Protein AF-A0A6B3H9V0-F1 (afdb_monomer_lite)

Radius of gyration: 15.23 Å; chains: 1; bounding box: 38×29×36 Å

Sequence (88 aa):
VDAPSGTATRTAQLIAAARAKAGSVPQPDATTTALDGARGADVDGVPVHAIRLRGLLAHQEVLLGGEGETLTIRHDSLHHSSFMPGIL

Structure (mmCIF, N/CA/C/O backbone):
data_AF-A0A6B3H9V0-F1
#
_entry.id   AF-A0A6B3H9V0-F1
#
loop_
_atom_site.group_PDB
_atom_site.id
_atom_site.type_symbol
_atom_site.label_atom_id
_atom_site.label_alt_id
_atom_site.label_comp_id
_atom_site.label_asym_id
_atom_site.label_entity_id
_atom_site.label_seq_id
_atom_site.pdbx_PDB_ins_code
_atom_site.Cartn_x
_atom_site.Cartn_y
_atom_site.Cartn_z
_atom_site.occupancy
_atom_site.B_iso_or_equiv
_atom_site.auth_seq_id
_atom_site.auth_c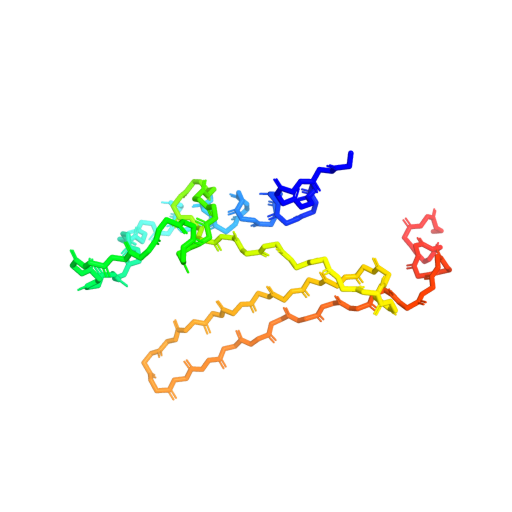omp_id
_atom_site.auth_asym_id
_atom_site.auth_atom_id
_atom_site.pdbx_PDB_model_num
ATOM 1 N N . VAL A 1 1 ? -3.662 -2.107 -19.721 1.00 62.19 1 VAL A N 1
ATOM 2 C CA . VAL A 1 1 ? -2.804 -1.487 -18.685 1.00 62.19 1 VAL A CA 1
ATOM 3 C C . VAL A 1 1 ? -3.694 -1.326 -17.480 1.00 62.19 1 VAL A C 1
ATOM 5 O O . VAL A 1 1 ? -4.719 -0.669 -17.614 1.00 62.19 1 VAL A O 1
ATOM 8 N N . ASP A 1 2 ? -3.355 -1.967 -16.370 1.00 86.31 2 ASP A N 1
ATOM 9 C CA . ASP A 1 2 ? -4.313 -2.191 -15.281 1.00 86.31 2 ASP A CA 1
ATOM 10 C C . ASP A 1 2 ? -4.098 -1.174 -14.164 1.00 86.31 2 ASP A C 1
ATOM 12 O O . ASP A 1 2 ? -3.000 -0.629 -14.033 1.00 86.31 2 ASP A O 1
ATOM 16 N N . ALA A 1 3 ? -5.129 -0.890 -13.374 1.00 92.38 3 ALA A N 1
ATOM 17 C CA . ALA A 1 3 ? -5.045 -0.088 -12.160 1.00 92.38 3 ALA A CA 1
ATOM 18 C C . ALA A 1 3 ? -6.051 -0.636 -11.129 1.00 92.38 3 ALA A C 1
ATOM 20 O O . ALA A 1 3 ? -7.220 -0.780 -11.484 1.00 92.38 3 ALA A O 1
ATOM 21 N N . PRO A 1 4 ? -5.634 -0.911 -9.877 1.00 96.19 4 PRO A N 1
ATOM 22 C CA . PRO A 1 4 ? -4.254 -0.899 -9.372 1.00 96.19 4 PRO A CA 1
ATOM 23 C C . PRO A 1 4 ? -3.359 -1.969 -10.033 1.00 96.19 4 PRO A C 1
ATOM 25 O O . PRO A 1 4 ? -3.813 -2.748 -10.864 1.00 96.19 4 PRO A O 1
ATOM 28 N N . SER A 1 5 ? -2.051 -1.959 -9.745 1.00 97.25 5 SER A N 1
ATOM 29 C CA . SER A 1 5 ? -1.149 -3.005 -10.254 1.00 97.25 5 SER A CA 1
ATOM 30 C C . SER A 1 5 ? -1.433 -4.347 -9.571 1.00 97.25 5 SER A C 1
ATOM 32 O O . SER A 1 5 ? -1.883 -4.374 -8.427 1.00 97.25 5 SER A O 1
ATOM 34 N N . GLY A 1 6 ? -1.092 -5.464 -10.225 1.00 97.50 6 GLY A N 1
ATOM 35 C CA . GLY A 1 6 ? -1.238 -6.794 -9.620 1.00 97.50 6 GLY A CA 1
ATOM 36 C C . GLY A 1 6 ? -0.491 -6.940 -8.286 1.00 97.50 6 GLY A C 1
ATOM 37 O O . GLY A 1 6 ? -1.021 -7.535 -7.350 1.00 97.50 6 GLY A O 1
ATOM 38 N N . THR A 1 7 ? 0.696 -6.330 -8.157 1.00 97.19 7 THR A N 1
ATOM 39 C CA . THR A 1 7 ? 1.439 -6.276 -6.887 1.00 97.19 7 THR A CA 1
ATOM 40 C C . THR A 1 7 ? 0.650 -5.541 -5.806 1.00 97.19 7 THR A C 1
ATOM 42 O O . THR A 1 7 ? 0.525 -6.065 -4.704 1.00 97.19 7 THR A O 1
ATOM 45 N N . ALA A 1 8 ? 0.055 -4.386 -6.123 1.00 98.31 8 ALA A N 1
ATOM 46 C CA . ALA A 1 8 ? -0.718 -3.608 -5.157 1.00 98.31 8 ALA A CA 1
ATOM 47 C C . ALA A 1 8 ? -1.983 -4.355 -4.709 1.00 98.31 8 ALA A C 1
ATOM 49 O O . ALA A 1 8 ? -2.240 -4.443 -3.509 1.00 98.31 8 ALA A O 1
ATOM 50 N N . THR A 1 9 ? -2.717 -4.973 -5.643 1.00 98.38 9 THR A N 1
ATOM 51 C CA . THR A 1 9 ? -3.858 -5.845 -5.318 1.00 98.38 9 THR A CA 1
ATOM 52 C C . THR A 1 9 ? -3.429 -6.992 -4.408 1.00 98.38 9 THR A C 1
ATOM 54 O O . THR A 1 9 ? -4.057 -7.236 -3.379 1.00 98.38 9 THR A O 1
ATOM 57 N N . ARG A 1 10 ? -2.323 -7.673 -4.734 1.00 98.44 10 ARG A N 1
ATOM 58 C CA . ARG A 1 10 ? -1.820 -8.788 -3.926 1.00 98.44 10 ARG A CA 1
ATOM 59 C C . ARG A 1 10 ? -1.384 -8.341 -2.531 1.00 98.44 10 ARG A C 1
ATOM 61 O O . ARG A 1 10 ? -1.655 -9.043 -1.561 1.00 98.44 10 ARG A O 1
ATOM 68 N N . THR A 1 11 ? -0.721 -7.193 -2.414 1.00 98.69 11 THR A N 1
ATOM 69 C CA . THR A 1 11 ? -0.330 -6.618 -1.122 1.00 98.69 11 THR A CA 1
ATOM 70 C C . THR A 1 11 ? -1.553 -6.295 -0.267 1.00 98.69 11 THR A C 1
ATOM 72 O O . THR A 1 11 ? -1.587 -6.703 0.892 1.00 98.69 11 THR A O 1
ATOM 75 N N . ALA A 1 12 ? -2.573 -5.644 -0.832 1.00 98.56 12 ALA A N 1
ATOM 76 C CA . ALA A 1 12 ? -3.814 -5.334 -0.124 1.00 98.56 12 ALA A CA 1
ATOM 77 C C . ALA A 1 12 ? -4.521 -6.601 0.389 1.00 98.56 12 ALA A C 1
ATOM 79 O O . ALA A 1 12 ? -4.856 -6.676 1.568 1.00 98.56 12 ALA A O 1
ATOM 80 N N . GLN A 1 13 ? -4.623 -7.645 -0.439 1.00 98.62 13 GLN A N 1
ATOM 81 C CA . GLN A 1 13 ? -5.190 -8.942 -0.043 1.00 98.62 13 GLN A CA 1
ATOM 82 C C . GLN A 1 13 ? -4.428 -9.605 1.114 1.00 98.62 13 GLN A C 1
ATOM 84 O O . GLN A 1 13 ? -5.032 -10.169 2.026 1.00 98.62 13 GLN A O 1
ATOM 89 N N . LEU A 1 14 ? -3.089 -9.552 1.102 1.00 98.69 14 LEU A N 1
ATOM 90 C CA . LEU A 1 14 ? -2.271 -10.093 2.194 1.00 98.69 14 LEU A CA 1
ATOM 91 C C . LEU A 1 14 ? -2.468 -9.303 3.495 1.00 98.69 14 LEU A C 1
ATOM 93 O O . LEU A 1 14 ? -2.553 -9.908 4.565 1.00 98.69 14 LEU A O 1
ATOM 97 N N . ILE A 1 15 ? -2.586 -7.975 3.406 1.00 98.44 15 ILE A N 1
ATOM 98 C CA . ILE A 1 15 ? -2.908 -7.111 4.550 1.00 98.44 15 ILE A CA 1
ATOM 99 C C . ILE A 1 15 ? -4.300 -7.453 5.095 1.00 98.44 15 ILE A C 1
ATOM 101 O O . ILE A 1 15 ? -4.440 -7.672 6.298 1.00 98.44 15 ILE A O 1
ATOM 105 N N . ALA A 1 16 ? -5.310 -7.556 4.230 1.00 98.38 16 ALA A N 1
ATOM 106 C CA . ALA A 1 16 ? -6.676 -7.910 4.610 1.00 98.38 16 ALA A CA 1
ATOM 107 C C . ALA A 1 16 ? -6.734 -9.275 5.314 1.00 98.38 16 ALA A C 1
ATOM 109 O O . ALA A 1 16 ? -7.297 -9.392 6.404 1.00 98.38 16 ALA A O 1
ATOM 110 N N . ALA A 1 17 ? -6.065 -10.292 4.761 1.00 98.50 17 ALA A N 1
ATOM 111 C CA . ALA A 1 17 ? -5.984 -11.619 5.367 1.00 98.50 17 ALA A CA 1
ATOM 112 C C . ALA A 1 17 ? -5.306 -11.595 6.749 1.00 98.50 17 ALA A C 1
ATOM 114 O O . ALA A 1 17 ? -5.774 -12.252 7.683 1.00 98.50 17 ALA A O 1
ATOM 115 N N . ALA A 1 18 ? -4.228 -10.822 6.909 1.00 98.38 18 ALA A N 1
ATOM 116 C CA . ALA A 1 18 ? -3.554 -10.662 8.196 1.00 98.38 18 ALA A CA 1
ATOM 117 C C . ALA A 1 18 ? -4.452 -9.966 9.234 1.00 98.38 18 ALA A C 1
ATOM 119 O O . ALA A 1 18 ? -4.547 -10.438 10.368 1.00 98.38 18 ALA A O 1
ATOM 120 N N . ARG A 1 19 ? -5.163 -8.898 8.842 1.00 97.75 19 ARG A N 1
ATOM 121 C CA . ARG A 1 19 ? -6.142 -8.198 9.695 1.00 97.75 19 ARG A CA 1
ATOM 122 C C . ARG A 1 19 ? -7.279 -9.119 10.128 1.00 97.75 19 ARG A C 1
ATOM 124 O O . ARG A 1 19 ? -7.608 -9.155 11.312 1.00 97.75 19 ARG A O 1
ATOM 131 N N . ALA A 1 20 ? -7.836 -9.892 9.195 1.00 97.69 20 ALA A N 1
ATOM 132 C CA . ALA A 1 20 ? -8.895 -10.857 9.479 1.00 97.69 20 ALA A CA 1
ATOM 133 C C . ALA A 1 20 ? -8.424 -11.925 10.476 1.00 97.69 20 ALA A C 1
ATOM 135 O O . ALA A 1 20 ? -9.101 -12.192 11.466 1.00 97.69 20 ALA A O 1
ATOM 136 N N . LYS A 1 21 ? -7.220 -12.479 10.275 1.00 98.38 21 LYS A N 1
ATOM 137 C CA . LYS A 1 21 ? -6.610 -13.443 11.206 1.00 98.38 21 LYS A CA 1
ATOM 138 C C . LYS A 1 21 ? -6.381 -12.849 12.599 1.00 98.38 21 LYS A C 1
ATOM 140 O O . LYS A 1 21 ? -6.521 -13.559 13.589 1.00 98.38 21 LYS A O 1
ATOM 145 N N . ALA A 1 22 ? -6.028 -11.569 12.676 1.00 97.81 22 ALA A N 1
ATOM 146 C CA . ALA A 1 22 ? -5.838 -10.850 13.933 1.00 97.81 22 ALA A CA 1
ATOM 147 C C . ALA A 1 22 ? -7.157 -10.399 14.592 1.00 97.81 22 ALA A C 1
ATOM 149 O O . ALA A 1 22 ? -7.112 -9.781 15.653 1.00 97.81 22 ALA A O 1
ATOM 150 N N . GLY A 1 23 ? -8.319 -10.654 13.975 1.00 97.44 23 GLY A N 1
ATOM 151 C CA . GLY A 1 23 ? -9.612 -10.177 14.475 1.00 97.44 23 GLY A CA 1
ATOM 152 C C . GLY A 1 23 ? -9.717 -8.651 14.511 1.00 97.44 23 GLY A C 1
ATOM 153 O O . GLY A 1 23 ? -10.438 -8.099 15.339 1.00 97.44 23 GLY A O 1
ATOM 154 N N . SER A 1 24 ? -8.963 -7.953 13.657 1.00 96.31 24 SER A N 1
ATOM 155 C CA . SER A 1 24 ? -8.976 -6.493 13.617 1.00 96.31 24 SER A CA 1
ATOM 156 C C . SER A 1 24 ? -10.325 -5.973 13.126 1.00 96.31 24 SER A C 1
ATOM 158 O O . SER A 1 24 ? -10.864 -6.458 12.133 1.00 96.31 24 SER A O 1
ATOM 160 N N . VAL A 1 25 ? -10.833 -4.931 13.782 1.00 94.75 25 VAL A N 1
ATOM 161 C CA . VAL A 1 25 ? -12.010 -4.189 13.310 1.00 94.75 25 VAL A CA 1
ATOM 162 C C . VAL A 1 25 ? -11.716 -3.484 11.974 1.00 94.75 25 VAL A C 1
ATOM 164 O O . VAL A 1 25 ? -10.542 -3.308 11.624 1.00 94.75 25 VAL A O 1
ATOM 167 N N . PRO A 1 26 ? -12.739 -3.066 11.207 1.00 92.44 26 PRO A N 1
ATOM 168 C CA . PRO A 1 26 ? -12.542 -2.220 10.029 1.00 92.44 26 PRO A CA 1
ATOM 169 C C . PRO A 1 26 ? -11.726 -0.961 10.348 1.00 92.44 26 PRO A C 1
ATOM 171 O O . PRO A 1 26 ? -11.734 -0.471 11.478 1.00 92.44 26 PRO A O 1
ATOM 174 N N . GLN A 1 27 ? -10.986 -0.445 9.363 1.00 92.56 27 GLN A N 1
ATOM 175 C CA . GLN A 1 27 ? -10.236 0.798 9.547 1.00 92.56 27 GLN A CA 1
ATOM 176 C C . GLN A 1 27 ? -11.210 1.955 9.826 1.00 92.56 27 GLN A C 1
ATOM 178 O O . GLN A 1 27 ? -12.239 2.042 9.155 1.00 92.56 27 GLN A O 1
ATOM 183 N N . PRO A 1 28 ? -10.919 2.831 10.805 1.00 92.50 28 PRO A N 1
ATOM 184 C CA . PRO A 1 28 ? -11.773 3.977 11.070 1.00 92.50 28 PRO A CA 1
ATOM 185 C C . PRO A 1 28 ? -11.748 4.926 9.868 1.00 92.50 28 PRO A C 1
ATOM 187 O O . PRO A 1 28 ? -10.685 5.385 9.450 1.00 92.50 28 PRO A O 1
ATOM 190 N N . ASP A 1 29 ? -12.925 5.242 9.338 1.00 94.38 29 ASP A N 1
ATOM 191 C CA . ASP A 1 29 ? -13.111 6.268 8.319 1.00 94.38 29 ASP A CA 1
ATOM 192 C C . ASP A 1 29 ? -14.358 7.088 8.670 1.00 94.38 29 ASP A C 1
ATOM 194 O O . ASP A 1 29 ? -15.485 6.609 8.577 1.00 94.38 29 ASP A O 1
ATOM 198 N N . ALA A 1 30 ? -14.146 8.322 9.132 1.00 95.38 30 ALA A N 1
ATOM 199 C CA . ALA A 1 30 ? -15.217 9.252 9.487 1.00 95.38 30 ALA A CA 1
ATOM 200 C C . ALA A 1 30 ? -15.658 10.127 8.297 1.00 95.38 30 ALA A C 1
ATOM 202 O O . ALA A 1 30 ? -16.355 11.126 8.487 1.00 95.38 30 ALA A O 1
ATOM 203 N N . THR A 1 31 ? -15.227 9.800 7.073 1.00 95.31 31 THR A N 1
ATOM 204 C CA . THR A 1 31 ? -15.574 10.560 5.868 1.00 95.31 31 THR A CA 1
ATOM 205 C C . THR A 1 31 ? -17.076 10.462 5.597 1.00 95.31 31 THR A C 1
ATOM 207 O O . THR A 1 31 ? -17.593 9.399 5.272 1.00 95.31 31 THR A O 1
ATOM 210 N N . THR A 1 32 ? -17.791 11.584 5.702 1.00 95.75 32 THR A N 1
ATOM 211 C CA . THR A 1 32 ? -19.243 11.661 5.445 1.00 95.75 32 THR A CA 1
ATOM 212 C C . THR A 1 32 ? -19.580 12.073 4.015 1.00 95.75 32 THR A C 1
ATOM 214 O O . THR A 1 32 ? -20.663 11.774 3.519 1.00 95.75 32 THR A O 1
ATOM 217 N N . THR A 1 33 ? -18.660 12.767 3.346 1.00 95.94 33 THR A N 1
ATOM 218 C CA . THR A 1 33 ? -18.780 13.193 1.949 1.00 95.94 33 THR A CA 1
ATOM 219 C C . THR A 1 33 ? -17.426 13.054 1.264 1.00 95.94 33 THR A C 1
ATOM 221 O O . THR A 1 33 ? -16.396 13.410 1.834 1.00 95.94 33 THR A O 1
ATOM 224 N N . ALA A 1 34 ? -17.420 12.524 0.044 1.00 95.06 34 ALA A N 1
ATOM 225 C CA . ALA A 1 34 ? -16.221 12.372 -0.767 1.00 95.06 34 ALA A CA 1
ATOM 226 C C . ALA A 1 34 ? -16.561 12.587 -2.244 1.00 95.06 34 ALA A C 1
ATOM 228 O O . ALA A 1 34 ? -17.663 12.262 -2.686 1.00 95.06 34 ALA A O 1
ATOM 229 N N . LEU A 1 35 ? -15.602 13.119 -3.003 1.00 97.56 35 LEU A N 1
ATOM 230 C CA . LEU A 1 35 ? -15.654 13.040 -4.460 1.00 97.56 35 LEU A CA 1
ATOM 231 C C . LEU A 1 35 ? -15.451 11.586 -4.888 1.00 97.56 35 LEU A C 1
ATOM 233 O O . LEU A 1 35 ? -14.753 10.825 -4.210 1.00 9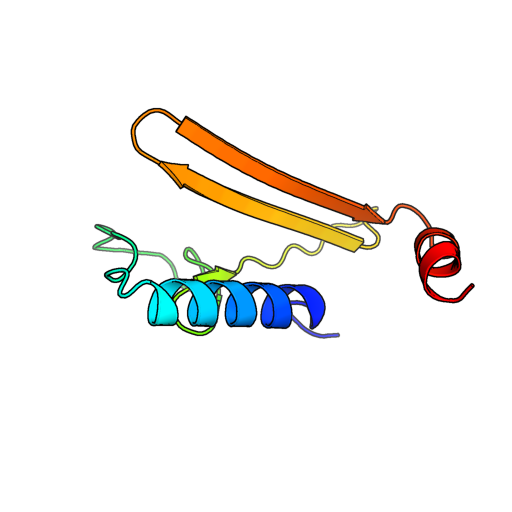7.56 35 LEU A O 1
ATOM 237 N N . ASP A 1 36 ? -16.031 11.221 -6.027 1.00 96.75 36 ASP A N 1
ATOM 238 C CA . ASP A 1 36 ? -15.836 9.889 -6.587 1.00 96.75 36 ASP A CA 1
ATOM 239 C C . ASP A 1 36 ? -14.337 9.592 -6.793 1.00 96.75 36 ASP A C 1
ATOM 241 O O . ASP A 1 36 ? -13.562 10.451 -7.223 1.00 96.75 36 ASP A O 1
ATOM 245 N N . GLY A 1 37 ? -13.913 8.391 -6.400 1.00 95.50 37 GLY A N 1
ATOM 246 C CA . GLY A 1 37 ? -12.518 7.941 -6.436 1.00 95.50 37 GLY A CA 1
ATOM 247 C C . GLY A 1 37 ? -11.568 8.537 -5.383 1.00 95.50 37 GLY A C 1
ATOM 248 O O . GLY A 1 37 ? -10.423 8.089 -5.287 1.00 95.50 37 GLY A O 1
ATOM 249 N N . ALA A 1 38 ? -11.994 9.496 -4.550 1.00 97.56 38 ALA A N 1
ATOM 250 C CA . ALA A 1 38 ? -11.098 10.187 -3.609 1.00 97.56 38 ALA A CA 1
ATOM 251 C C . ALA A 1 38 ? -10.475 9.269 -2.538 1.00 97.56 38 ALA A C 1
ATOM 253 O O . ALA A 1 38 ? -9.382 9.549 -2.046 1.00 97.56 38 ALA A O 1
ATOM 254 N N . ARG A 1 39 ? -11.149 8.168 -2.182 1.00 96.94 39 ARG A N 1
ATOM 255 C CA . ARG A 1 39 ? -10.678 7.176 -1.195 1.00 96.94 39 ARG A CA 1
ATOM 256 C C . ARG A 1 39 ? -9.935 5.992 -1.825 1.00 96.94 39 ARG A C 1
ATOM 258 O O . ARG A 1 39 ? -9.576 5.059 -1.121 1.00 96.94 39 ARG A O 1
ATOM 265 N N . GLY A 1 40 ? -9.658 6.054 -3.129 1.00 97.44 40 GLY A N 1
ATOM 266 C CA . GLY A 1 40 ? -9.026 4.958 -3.858 1.00 97.44 40 GLY A CA 1
ATOM 267 C C . GLY A 1 40 ? -9.984 3.795 -4.110 1.00 97.44 40 GLY A C 1
ATOM 268 O O . GLY A 1 40 ? -11.176 3.871 -3.817 1.00 97.44 40 GLY A O 1
ATOM 269 N N . ALA A 1 41 ? -9.457 2.726 -4.699 1.00 97.88 41 ALA A N 1
ATOM 270 C CA . ALA A 1 41 ? -10.191 1.477 -4.851 1.00 97.88 41 ALA A CA 1
ATOM 271 C C . ALA A 1 41 ? -10.180 0.709 -3.525 1.00 97.88 41 ALA A C 1
ATOM 273 O O . ALA A 1 41 ? -9.145 0.644 -2.864 1.00 97.88 41 ALA A O 1
ATOM 274 N N . ASP A 1 42 ? -11.304 0.099 -3.168 1.00 97.12 42 ASP A N 1
ATOM 275 C CA . ASP A 1 42 ? -11.376 -0.829 -2.043 1.00 97.12 42 ASP A CA 1
ATOM 276 C C . ASP A 1 42 ? -10.958 -2.235 -2.506 1.00 97.12 42 ASP A C 1
ATOM 278 O O . ASP A 1 42 ? -11.562 -2.802 -3.421 1.00 97.12 42 ASP A O 1
ATOM 282 N N . VAL A 1 43 ? -9.902 -2.784 -1.901 1.00 98.00 43 VAL A N 1
ATOM 283 C CA . VAL A 1 43 ? -9.476 -4.174 -2.089 1.00 98.00 43 VAL A CA 1
ATOM 284 C C . VAL A 1 43 ? -9.549 -4.882 -0.739 1.00 98.00 43 VAL A C 1
ATOM 286 O O . VAL A 1 43 ? -8.650 -4.749 0.089 1.00 98.00 43 VAL A O 1
ATOM 289 N N . ASP A 1 44 ? -10.623 -5.641 -0.524 1.00 96.88 44 ASP A N 1
ATOM 290 C CA . ASP A 1 44 ? -10.888 -6.407 0.703 1.00 96.88 44 ASP A CA 1
ATOM 291 C C . ASP A 1 44 ? -10.833 -5.563 1.997 1.00 96.88 44 ASP A C 1
ATOM 293 O O . ASP A 1 44 ? -10.348 -6.010 3.041 1.00 96.88 44 ASP A O 1
ATOM 297 N N . GLY A 1 45 ? -11.323 -4.324 1.942 1.00 96.31 45 GLY A N 1
ATOM 298 C CA . GLY A 1 45 ? -11.321 -3.369 3.050 1.00 96.31 45 GLY A CA 1
ATOM 299 C C . GLY A 1 45 ? -10.018 -2.579 3.192 1.00 96.31 45 GLY A C 1
ATOM 300 O O . GLY A 1 45 ? -9.843 -1.889 4.197 1.00 96.31 45 GLY A O 1
ATOM 301 N N . VAL A 1 46 ? -9.091 -2.689 2.233 1.00 98.19 46 VAL A N 1
ATOM 302 C CA . VAL A 1 46 ? -7.834 -1.930 2.190 1.00 98.19 46 VAL A CA 1
ATOM 303 C C . VAL A 1 46 ? -7.893 -0.913 1.043 1.00 98.19 46 VAL A C 1
ATOM 305 O O . VAL A 1 46 ? -7.958 -1.318 -0.121 1.00 98.19 46 VAL A O 1
ATOM 308 N N . PRO A 1 47 ? -7.823 0.400 1.330 1.00 98.12 47 PRO A N 1
ATOM 309 C CA . PRO A 1 47 ? -7.773 1.434 0.300 1.00 98.12 47 PRO A CA 1
ATOM 310 C C . PRO A 1 47 ? -6.489 1.364 -0.535 1.00 98.12 47 PRO A C 1
ATOM 312 O O . PRO A 1 47 ? -5.379 1.346 0.004 1.00 98.12 47 PRO A O 1
ATOM 315 N N . VAL A 1 48 ? -6.625 1.376 -1.862 1.00 98.56 48 VAL A N 1
ATOM 316 C CA . VAL A 1 48 ? -5.506 1.349 -2.814 1.00 98.56 48 VAL A CA 1
ATOM 317 C C . VAL A 1 48 ? -5.612 2.508 -3.800 1.00 98.56 48 VAL A C 1
ATOM 319 O O . VAL A 1 48 ? -6.574 2.629 -4.561 1.00 98.56 48 VAL A O 1
ATOM 322 N N . HIS A 1 49 ? -4.569 3.336 -3.850 1.00 98.50 49 HIS A N 1
ATOM 323 C CA . HIS A 1 49 ? -4.455 4.443 -4.798 1.00 98.50 49 HIS A CA 1
ATOM 324 C C . HIS A 1 49 ? -3.474 4.100 -5.922 1.00 98.50 49 HIS A C 1
ATOM 326 O O . HIS A 1 49 ? -2.368 3.617 -5.679 1.00 98.50 49 HIS A O 1
ATOM 332 N N . ALA A 1 50 ? -3.864 4.374 -7.168 1.00 97.88 50 ALA A N 1
ATOM 333 C CA . ALA A 1 50 ? -3.038 4.119 -8.342 1.00 97.88 50 ALA A CA 1
ATOM 334 C C . ALA A 1 50 ? -2.612 5.434 -9.002 1.00 97.88 50 ALA A C 1
ATOM 336 O O . ALA A 1 50 ? -3.445 6.204 -9.471 1.00 97.88 50 ALA A O 1
ATOM 337 N N . ILE A 1 51 ? -1.301 5.666 -9.082 1.00 97.69 51 ILE A N 1
ATOM 338 C CA . ILE A 1 51 ? -0.724 6.865 -9.700 1.00 97.69 51 ILE A CA 1
ATOM 339 C C . ILE A 1 51 ? -0.132 6.494 -11.062 1.00 97.69 51 ILE A C 1
ATOM 341 O O . ILE A 1 51 ? 0.556 5.480 -11.213 1.00 97.69 51 ILE A O 1
ATOM 345 N N . ARG A 1 52 ? -0.403 7.317 -12.076 1.00 96.38 52 ARG A N 1
ATOM 346 C CA . ARG A 1 52 ? 0.239 7.247 -13.393 1.00 96.38 52 ARG A CA 1
ATOM 347 C C . ARG A 1 52 ? 0.934 8.572 -13.643 1.00 96.38 52 ARG A C 1
ATOM 349 O O . ARG A 1 52 ? 0.282 9.587 -13.856 1.00 96.38 52 ARG A O 1
ATOM 356 N N . LEU A 1 53 ? 2.260 8.551 -13.586 1.00 96.50 53 LEU A N 1
ATOM 357 C CA . LEU A 1 53 ? 3.085 9.744 -13.713 1.00 96.50 53 LEU A CA 1
ATOM 358 C C . LEU A 1 53 ? 4.248 9.462 -14.662 1.00 96.50 53 LEU A C 1
ATOM 360 O O . LEU A 1 53 ? 4.940 8.452 -14.530 1.00 96.50 53 LEU A O 1
ATOM 364 N N . ARG A 1 54 ? 4.458 10.357 -15.632 1.00 96.38 54 ARG A N 1
ATOM 365 C CA . ARG A 1 54 ? 5.591 10.268 -16.559 1.00 96.38 54 ARG A CA 1
ATOM 366 C C . ARG A 1 54 ? 6.905 10.316 -15.774 1.00 96.38 54 ARG A C 1
ATOM 368 O O . ARG A 1 54 ? 7.065 11.165 -14.907 1.00 96.38 54 ARG A O 1
ATOM 375 N N . GLY A 1 55 ? 7.842 9.439 -16.128 1.00 93.50 55 GLY A N 1
ATOM 376 C CA . GLY A 1 55 ? 9.157 9.345 -15.485 1.00 93.50 55 GLY A CA 1
ATOM 377 C C . GLY A 1 55 ? 9.235 8.307 -14.365 1.00 93.50 55 GLY A C 1
ATOM 378 O O . GLY A 1 55 ? 10.336 7.980 -13.938 1.00 93.50 55 GLY A O 1
ATOM 379 N N . LEU A 1 56 ? 8.101 7.749 -13.930 1.00 94.06 56 LEU A N 1
ATOM 380 C CA . LEU A 1 56 ? 8.069 6.628 -12.993 1.00 94.06 56 LEU A CA 1
ATOM 381 C C . LEU A 1 56 ? 8.053 5.289 -13.741 1.00 94.06 56 LEU A C 1
ATOM 383 O O . LEU A 1 56 ? 7.376 5.165 -14.764 1.00 94.06 56 LEU A O 1
ATOM 387 N N . LEU A 1 57 ? 8.770 4.293 -13.207 1.00 94.38 57 LEU A N 1
ATOM 388 C CA . LEU A 1 57 ? 8.756 2.918 -13.716 1.00 94.38 57 LEU A CA 1
ATOM 389 C C . LEU A 1 57 ? 7.793 2.052 -12.892 1.00 94.38 57 LEU A C 1
ATOM 391 O O . LE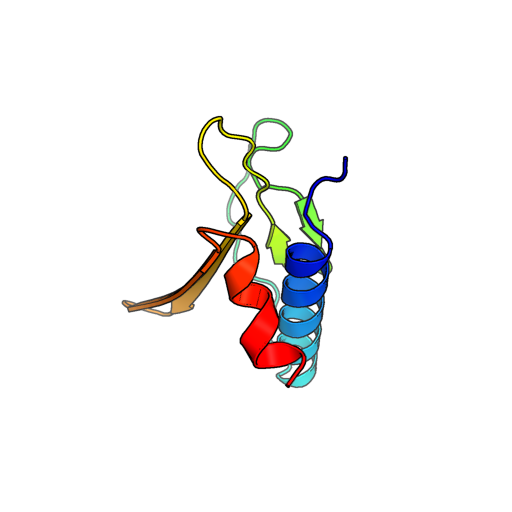U A 1 57 ? 6.673 1.801 -13.334 1.00 94.38 57 LEU A O 1
ATOM 395 N N . ALA A 1 58 ? 8.187 1.626 -11.687 1.00 95.88 58 ALA A N 1
ATOM 396 C CA . ALA A 1 58 ? 7.304 0.904 -10.771 1.00 95.88 58 ALA A CA 1
ATOM 397 C C . ALA A 1 58 ? 7.626 1.240 -9.312 1.00 95.88 58 ALA A C 1
ATOM 399 O O . ALA A 1 58 ? 8.754 1.079 -8.854 1.00 95.88 58 ALA A O 1
ATOM 400 N N . HIS A 1 59 ? 6.612 1.701 -8.585 1.00 97.62 59 HIS A N 1
ATOM 401 C CA . HIS A 1 59 ? 6.735 2.173 -7.210 1.00 97.62 59 HIS A CA 1
ATOM 402 C C . HIS A 1 59 ? 5.526 1.681 -6.420 1.00 97.62 59 HIS A C 1
ATOM 404 O O . HIS A 1 59 ? 4.403 1.709 -6.931 1.00 97.62 59 HIS A O 1
ATOM 410 N N . GLN A 1 60 ? 5.750 1.242 -5.188 1.00 98.38 60 GLN A N 1
ATOM 411 C CA . GLN A 1 60 ? 4.686 0.898 -4.255 1.00 98.38 60 G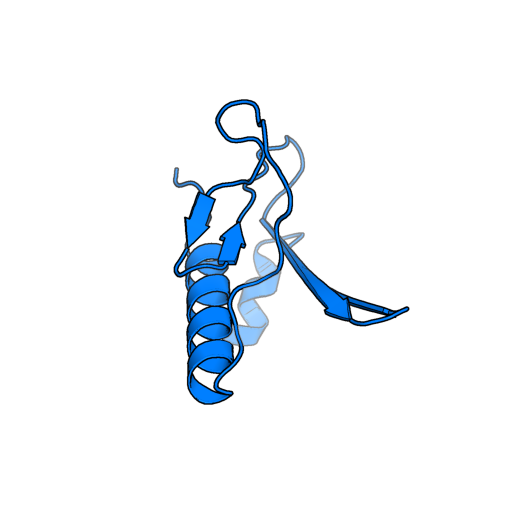LN A CA 1
ATOM 412 C C . GLN A 1 60 ? 5.057 1.389 -2.863 1.00 98.38 60 GLN A C 1
ATOM 414 O O . GLN A 1 60 ? 6.191 1.226 -2.418 1.00 98.38 60 GLN A O 1
ATOM 419 N N . GLU A 1 61 ? 4.080 1.960 -2.176 1.00 98.69 61 GLU A N 1
ATOM 420 C CA . GLU A 1 61 ? 4.201 2.426 -0.805 1.00 98.69 61 GLU A CA 1
ATOM 421 C C . GLU A 1 61 ? 3.024 1.882 0.001 1.00 98.69 61 GLU A C 1
ATOM 423 O O . GLU A 1 61 ? 1.884 1.899 -0.465 1.00 98.69 61 GLU A O 1
ATOM 428 N N . VAL A 1 62 ? 3.314 1.358 1.187 1.00 98.75 62 VAL A N 1
ATOM 429 C CA . VAL A 1 62 ? 2.324 0.909 2.165 1.00 98.75 62 VAL A CA 1
ATOM 430 C C . VAL A 1 62 ? 2.474 1.788 3.395 1.00 98.75 62 VAL A C 1
ATOM 432 O O . VAL A 1 62 ? 3.542 1.815 4.008 1.00 98.75 62 VAL A O 1
ATOM 435 N N . LEU A 1 63 ? 1.400 2.493 3.741 1.00 98.50 63 LEU A N 1
ATOM 436 C CA . LEU A 1 63 ? 1.323 3.371 4.902 1.00 98.50 63 LEU A CA 1
ATOM 437 C C . LEU A 1 63 ? 0.524 2.671 6.003 1.00 98.50 63 LEU A C 1
ATOM 439 O O . LEU A 1 63 ? -0.646 2.335 5.813 1.00 98.50 63 LEU A O 1
ATOM 443 N N . LEU A 1 64 ? 1.156 2.442 7.149 1.00 97.75 64 LEU A N 1
ATOM 444 C CA . LEU A 1 64 ? 0.542 1.845 8.333 1.00 97.75 64 LEU A CA 1
ATOM 445 C C . LEU A 1 64 ? 0.498 2.903 9.437 1.00 97.75 64 LEU A C 1
ATOM 447 O O . LEU A 1 64 ? 1.527 3.482 9.772 1.00 97.75 64 LEU A O 1
ATOM 451 N N . GLY A 1 65 ? -0.689 3.166 9.984 1.00 96.75 65 GLY A N 1
ATOM 452 C CA . GLY A 1 65 ? -0.889 4.144 11.056 1.00 96.75 65 GLY A CA 1
ATOM 453 C C . GLY A 1 65 ? -1.193 3.480 12.396 1.00 96.75 65 GLY A C 1
ATOM 454 O O . GLY A 1 65 ? -1.973 2.526 12.447 1.00 96.75 65 GLY A O 1
ATOM 455 N N . GLY A 1 66 ? -0.598 4.016 13.459 1.00 94.31 66 GLY A N 1
ATOM 456 C CA . GLY A 1 66 ? -0.885 3.712 14.860 1.00 94.31 66 GLY A CA 1
ATOM 457 C C . GLY A 1 66 ? -1.121 5.000 15.654 1.00 94.31 66 GLY A C 1
ATOM 458 O O . GLY A 1 66 ? -1.051 6.106 15.116 1.00 94.31 66 GLY A O 1
ATOM 459 N N . GLU A 1 67 ? -1.426 4.880 16.943 1.00 95.25 67 GLU A N 1
ATOM 460 C CA . GLU A 1 67 ? -1.576 6.054 17.805 1.00 95.25 67 GLU A CA 1
ATOM 461 C C . GLU A 1 67 ? -0.227 6.770 17.966 1.00 95.25 67 GLU A C 1
ATOM 463 O O . GLU A 1 67 ? 0.723 6.210 18.502 1.00 95.25 67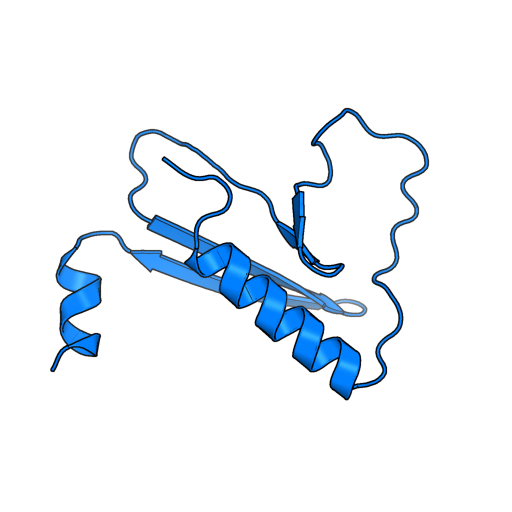 GLU A O 1
ATOM 468 N N . GLY A 1 68 ? -0.133 8.008 17.471 1.00 97.38 68 GLY A N 1
ATOM 469 C CA . GLY A 1 68 ? 1.087 8.816 17.561 1.00 97.38 68 GLY A CA 1
ATOM 470 C C . GLY A 1 68 ? 2.233 8.379 16.640 1.00 97.38 68 GLY A C 1
ATOM 471 O O . GLY A 1 68 ? 3.301 8.987 16.697 1.00 97.38 68 GLY A O 1
ATOM 472 N N . GLU A 1 69 ? 2.033 7.378 15.776 1.00 97.94 69 GLU A N 1
ATOM 473 C CA . GLU A 1 69 ? 3.100 6.835 14.932 1.00 97.94 69 GLU A CA 1
ATOM 474 C C . GLU A 1 69 ? 2.633 6.369 13.549 1.00 97.94 69 GLU A C 1
ATOM 476 O O . GLU A 1 69 ? 1.459 6.085 13.301 1.00 97.94 69 GLU A O 1
ATOM 481 N N . THR A 1 70 ? 3.595 6.272 12.631 1.00 98.25 70 THR A N 1
ATOM 482 C CA . THR A 1 70 ? 3.394 5.679 11.306 1.00 98.25 70 THR A CA 1
ATOM 483 C C . THR A 1 70 ? 4.593 4.822 10.922 1.00 98.25 70 THR A C 1
ATOM 485 O O . THR A 1 70 ? 5.731 5.144 11.267 1.00 98.25 70 THR A O 1
ATOM 488 N N . LEU A 1 71 ? 4.337 3.749 10.177 1.00 98.50 71 LEU A N 1
ATOM 489 C CA . LEU A 1 71 ? 5.349 2.945 9.504 1.00 98.50 71 LEU A CA 1
ATOM 490 C C . LEU A 1 71 ? 5.082 2.972 8.000 1.00 98.50 71 LEU A C 1
ATOM 492 O O . LEU A 1 71 ? 4.009 2.579 7.541 1.00 98.50 71 LEU A O 1
ATOM 496 N N . THR A 1 72 ? 6.094 3.378 7.239 1.00 98.69 72 THR A N 1
ATOM 497 C CA . THR A 1 72 ? 6.055 3.370 5.776 1.00 98.69 72 THR A CA 1
ATOM 498 C C . THR A 1 72 ? 6.990 2.301 5.238 1.00 98.69 72 THR A C 1
ATOM 500 O O . THR A 1 72 ? 8.185 2.305 5.534 1.00 98.69 72 THR A O 1
ATOM 503 N N . ILE A 1 73 ? 6.458 1.410 4.402 1.00 98.56 73 ILE A N 1
ATOM 504 C CA . ILE A 1 73 ? 7.252 0.454 3.626 1.00 98.56 73 ILE A CA 1
ATOM 505 C C . ILE A 1 73 ? 7.146 0.849 2.164 1.00 98.56 73 ILE A C 1
ATOM 507 O O . ILE A 1 73 ? 6.061 0.822 1.582 1.00 98.56 73 ILE A O 1
ATOM 511 N N . ARG A 1 74 ? 8.281 1.202 1.565 1.00 98.50 74 ARG A N 1
ATOM 512 C CA . ARG A 1 74 ? 8.349 1.670 0.186 1.00 98.50 74 ARG A CA 1
ATOM 513 C C . ARG A 1 74 ? 9.326 0.833 -0.625 1.00 98.50 74 ARG A C 1
ATOM 515 O O . ARG A 1 74 ? 10.419 0.521 -0.163 1.00 98.50 74 ARG A O 1
ATOM 522 N N . HIS A 1 75 ? 8.920 0.493 -1.842 1.00 98.12 75 HIS A N 1
ATOM 523 C CA . HIS A 1 75 ? 9.759 -0.167 -2.830 1.00 98.12 75 HIS A CA 1
ATOM 524 C C . HIS A 1 75 ? 9.704 0.596 -4.152 1.00 98.12 75 HIS A C 1
ATOM 526 O O . HIS A 1 75 ? 8.626 0.823 -4.709 1.00 98.12 75 HIS A O 1
ATOM 532 N N . ASP A 1 76 ? 10.879 0.945 -4.667 1.00 97.62 76 ASP A N 1
ATOM 533 C CA . ASP A 1 76 ? 11.056 1.668 -5.919 1.00 97.62 76 ASP A CA 1
ATOM 534 C C . ASP A 1 76 ? 11.918 0.823 -6.870 1.00 97.62 76 ASP A C 1
ATOM 536 O O . ASP A 1 76 ? 13.092 0.557 -6.617 1.00 97.62 76 ASP A O 1
ATOM 540 N N . SER A 1 77 ? 11.341 0.397 -7.992 1.00 96.69 77 SER A N 1
ATOM 541 C CA . SER A 1 77 ? 12.081 -0.205 -9.101 1.00 96.69 77 SER A CA 1
ATOM 542 C C . SER A 1 77 ? 12.416 0.878 -10.111 1.00 96.69 77 SER A C 1
ATOM 544 O O . SER A 1 77 ? 11.542 1.369 -10.821 1.00 96.69 77 SER A O 1
ATOM 546 N N . LEU A 1 78 ? 13.694 1.249 -10.172 1.00 96.19 78 LEU A N 1
ATOM 547 C CA . LEU A 1 78 ? 14.190 2.309 -11.057 1.00 96.19 78 LEU A CA 1
ATOM 548 C C . LEU A 1 78 ? 14.606 1.783 -12.439 1.00 96.19 78 LEU A C 1
ATOM 550 O O . LEU A 1 78 ? 14.731 2.550 -13.389 1.00 96.19 78 LEU A O 1
ATOM 554 N N 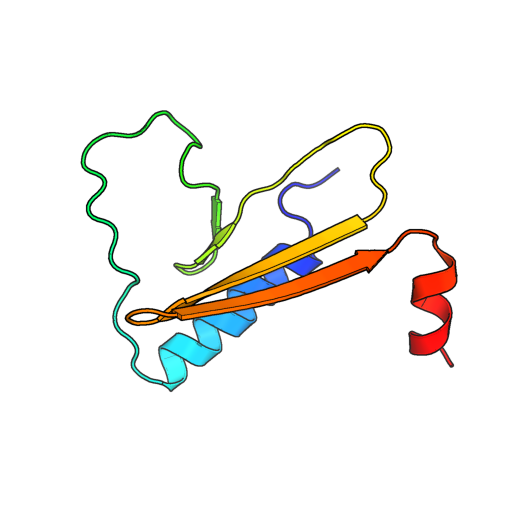. HIS A 1 79 ? 14.832 0.473 -12.551 1.00 95.44 79 HIS A N 1
ATOM 555 C CA . HIS A 1 79 ? 15.253 -0.192 -13.777 1.00 95.44 79 HIS A CA 1
ATOM 556 C C . HIS A 1 79 ? 14.878 -1.679 -13.731 1.00 95.44 79 HIS A C 1
ATOM 558 O O . HIS A 1 79 ? 14.852 -2.270 -12.657 1.00 95.44 79 HIS A O 1
ATOM 564 N N . HIS A 1 80 ? 14.661 -2.314 -14.886 1.00 91.75 80 HIS A N 1
ATOM 565 C CA . HIS A 1 80 ? 14.242 -3.723 -14.980 1.00 91.75 80 HIS A CA 1
ATOM 566 C C . HIS A 1 80 ? 15.262 -4.720 -14.402 1.00 91.75 80 HIS A C 1
ATOM 568 O O . HIS A 1 80 ? 14.923 -5.854 -14.077 1.00 91.75 80 HIS A O 1
ATOM 574 N N . SER A 1 81 ? 16.517 -4.306 -14.228 1.00 94.38 81 SER A N 1
ATOM 575 C CA . SER A 1 81 ? 17.526 -5.122 -13.547 1.00 94.38 81 SER A CA 1
ATOM 576 C C . SER A 1 81 ? 17.181 -5.399 -12.079 1.00 94.38 81 SER A C 1
ATOM 578 O O . SER A 1 81 ? 17.725 -6.346 -11.519 1.00 94.38 81 SER A O 1
ATOM 580 N N . SER A 1 82 ? 16.262 -4.641 -11.463 1.00 93.00 82 SER A N 1
ATOM 581 C CA . SER A 1 82 ? 15.796 -4.882 -10.090 1.00 93.00 82 SER A CA 1
ATOM 582 C C . SER A 1 82 ? 15.091 -6.226 -9.910 1.00 93.00 82 SER A C 1
ATOM 584 O O . SER A 1 82 ? 14.985 -6.702 -8.785 1.00 93.00 82 SER A O 1
ATOM 586 N N . PHE A 1 83 ? 14.625 -6.856 -10.992 1.00 90.50 83 PHE A N 1
ATOM 587 C CA . PHE A 1 83 ? 13.996 -8.177 -10.933 1.00 90.50 83 PHE A CA 1
ATOM 588 C C . PHE A 1 83 ? 15.016 -9.323 -10.916 1.00 90.50 83 PHE A C 1
ATOM 590 O O . PHE A 1 83 ? 14.701 -10.413 -10.446 1.00 90.50 83 PHE A O 1
ATOM 597 N N . MET A 1 84 ? 16.239 -9.087 -11.403 1.00 95.44 84 MET A N 1
ATOM 598 C CA . MET A 1 84 ? 17.245 -10.138 -11.601 1.00 95.44 84 MET A CA 1
ATOM 599 C C . MET A 1 84 ? 17.662 -10.849 -10.303 1.00 95.44 84 MET A C 1
ATOM 601 O O . MET A 1 84 ? 17.764 -12.073 -10.337 1.00 95.44 84 MET A O 1
ATOM 605 N N . PRO A 1 85 ? 17.836 -10.168 -9.149 1.00 94.38 85 PRO A N 1
ATOM 606 C CA . PRO A 1 85 ? 18.161 -10.851 -7.895 1.00 94.38 85 PRO A CA 1
ATOM 607 C C . PRO A 1 85 ? 17.100 -11.847 -7.413 1.00 94.38 85 PRO A C 1
ATOM 609 O O . PRO A 1 85 ? 17.427 -12.709 -6.614 1.00 94.38 85 PRO A O 1
ATOM 612 N N . GLY A 1 86 ? 15.841 -11.723 -7.853 1.00 89.94 86 GLY A N 1
ATOM 613 C CA . GLY A 1 86 ? 14.770 -12.659 -7.489 1.00 89.94 86 GLY A CA 1
ATOM 614 C C . GLY A 1 86 ? 14.647 -13.871 -8.419 1.00 89.94 86 GLY A C 1
ATOM 615 O O . GLY A 1 86 ? 13.812 -14.735 -8.169 1.00 89.94 86 GLY A O 1
ATOM 616 N N . ILE A 1 87 ? 15.418 -13.903 -9.510 1.00 88.00 87 ILE A N 1
ATOM 617 C CA . ILE A 1 87 ? 15.457 -15.010 -10.479 1.00 88.00 87 ILE A CA 1
ATOM 618 C C . ILE A 1 87 ? 16.612 -15.973 -10.169 1.00 88.00 87 ILE A C 1
ATOM 620 O O . ILE A 1 87 ? 16.487 -17.169 -10.431 1.00 88.00 87 ILE A O 1
ATOM 624 N N . LEU A 1 88 ? 17.729 -15.435 -9.674 1.00 69.00 88 LEU A N 1
ATOM 625 C CA . LEU A 1 88 ? 18.933 -16.177 -9.288 1.00 69.00 88 LEU A CA 1
ATOM 626 C C . LEU A 1 88 ? 18.753 -16.866 -7.932 1.00 69.00 88 LEU A C 1
ATOM 628 O O . LEU A 1 88 ? 19.327 -17.967 -7.780 1.00 69.00 88 LEU A O 1
#

Secondary structure (DSSP, 8-state):
--SS-HHHHHHHHHHHHHHHHTTPPPPP---S---TTTT-EEETTEEE-----TT--EEEEEEEEETTEEEEEEEEE-SGGGGGGGT-

Foldseek 3Di:
DDPPDPVQLVVLVVVLVVCVVVVHDQDDDPDPDDDPCRQADDRNSDHDDHDDDPQADDKDWDWDDDVVDIDIDIDGDNDPCVCVVVVD

pLDDT: mean 95.68, std 5.23, range [62.19, 98.75]